Protein AF-A0A183DSU6-F1 (afdb_monomer_lite)

pLDDT: mean 78.62, std 9.33, range [56.94, 91.06]

InterPro domains:
  IPR018108 Mitochondrial carrier protein, transmembrane region [PF00153] (1-29)
  IPR018108 Mitochondrial carrier protein, transmembrane region [PF00153] (38-72)
  IPR018108 Mitochondrial carrier protein, transmembrane region [PS50920] (1-29)
  IPR023395 Mitochondrial carrier protein domain superfamily [G3DSA:1.50.40.10] (1-87)
  IPR023395 Mitochondrial carrier protein domain superfamily [SSF103506] (1-74)
  IPR045315 Mitochondrial carrier protein Mtm1-like [PTHR45760] (1-80)

Foldseek 3Di:
DCPPVVVVCVLVVLLVVQLVVQLVVQLVVVCVVVVHPDDDPVSSVVSNVVSNVRSCVVCVVVVVVVVVVVVVVVVVVVVVVVVVVVVVVVD

Sequence (91 aa):
LWRGWSPSLMRDLPFSAVYWTGYEYLKRKALLTLDRKETNFLISFACGALSGSLAAFLTTPFDVVKTHRQVTLGEVKLTVLSQLQMASLLF

Structure (mmCIF, N/CA/C/O backbone):
data_AF-A0A183DSU6-F1
#
_entry.id   AF-A0A183DSU6-F1
#
loop_
_atom_site.group_PDB
_atom_site.id
_atom_site.type_symbol
_atom_site.label_atom_id
_atom_site.label_alt_id
_atom_site.label_comp_id
_atom_site.label_asym_id
_atom_site.label_entity_id
_atom_site.label_seq_id
_atom_site.pdbx_PDB_ins_code
_atom_site.Cartn_x
_atom_site.Cartn_y
_atom_site.Cartn_z
_atom_site.occupancy
_atom_site.B_iso_or_equiv
_atom_site.auth_seq_id
_atom_site.auth_comp_id
_atom_site.auth_asym_id
_atom_site.auth_atom_id
_atom_site.pdbx_PDB_model_num
ATOM 1 N N . LEU A 1 1 ? 26.044 11.770 3.120 1.00 61.66 1 LEU A N 1
ATOM 2 C CA . LEU A 1 1 ? 25.086 10.784 3.669 1.00 61.66 1 LEU A CA 1
ATOM 3 C C . LEU A 1 1 ? 23.658 10.890 3.104 1.00 61.66 1 LEU A C 1
ATOM 5 O O . LEU A 1 1 ? 23.039 9.855 2.941 1.00 61.66 1 LEU A O 1
ATOM 9 N N . TRP A 1 2 ? 23.143 12.080 2.745 1.00 66.38 2 TRP A N 1
ATOM 10 C CA . TRP A 1 2 ? 21.728 12.267 2.339 1.00 66.38 2 TRP A CA 1
ATOM 11 C C . TRP A 1 2 ? 21.464 12.459 0.827 1.00 66.38 2 TRP A C 1
ATOM 13 O O . TRP A 1 2 ? 20.313 12.547 0.405 1.00 66.38 2 TRP A O 1
ATOM 23 N N . ARG A 1 3 ? 22.505 12.496 -0.021 1.00 58.91 3 ARG A N 1
ATOM 24 C CA . ARG A 1 3 ? 22.421 12.758 -1.482 1.00 58.91 3 ARG A CA 1
ATOM 25 C C . ARG A 1 3 ? 21.903 11.564 -2.313 1.00 58.91 3 ARG A C 1
ATOM 27 O O . ARG A 1 3 ? 22.421 11.277 -3.383 1.00 58.91 3 ARG A O 1
ATOM 34 N N . GLY A 1 4 ? 20.896 10.862 -1.806 1.00 73.06 4 GLY A N 1
ATOM 35 C CA . GLY A 1 4 ? 20.296 9.686 -2.445 1.00 73.06 4 GLY A CA 1
ATOM 36 C C . GLY A 1 4 ? 18.991 9.224 -1.800 1.00 73.06 4 GLY A C 1
ATOM 37 O O . GLY A 1 4 ? 18.516 8.141 -2.111 1.00 73.06 4 GLY A O 1
ATO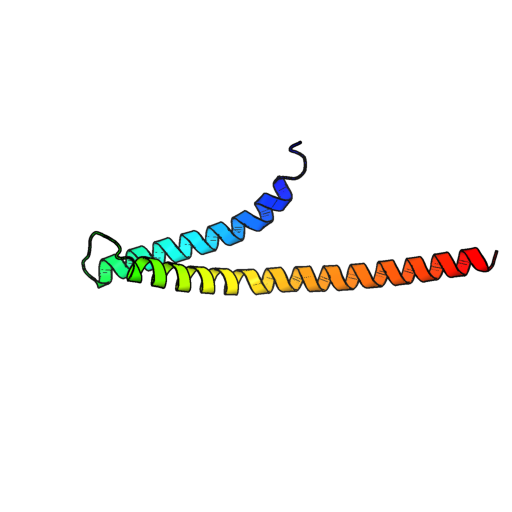M 38 N N . TRP A 1 5 ? 18.413 10.023 -0.897 1.00 79.56 5 TRP A N 1
ATOM 39 C CA . TRP A 1 5 ? 17.130 9.713 -0.258 1.00 79.56 5 TRP A CA 1
ATOM 40 C C . TRP A 1 5 ? 15.927 10.146 -1.095 1.00 79.56 5 TRP A C 1
ATOM 42 O O . TRP A 1 5 ? 14.866 9.538 -0.990 1.00 79.56 5 TRP A O 1
ATOM 52 N N . SER A 1 6 ? 16.083 11.161 -1.954 1.00 79.75 6 SER A N 1
ATOM 53 C CA . SER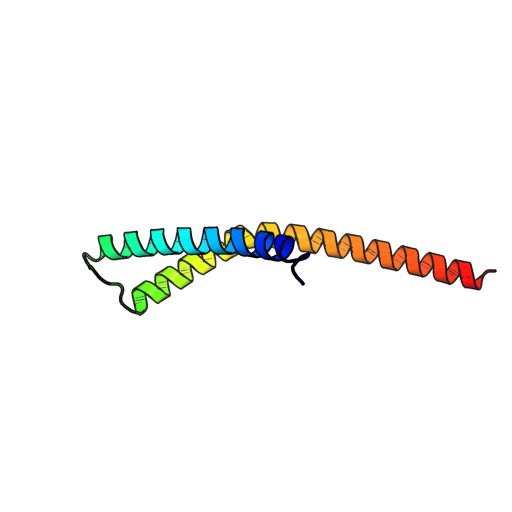 A 1 6 ? 14.996 11.626 -2.819 1.00 79.75 6 SER A CA 1
ATOM 54 C C . SER A 1 6 ? 14.459 10.546 -3.768 1.00 79.75 6 SER A C 1
ATOM 56 O O . SER A 1 6 ? 13.239 10.441 -3.849 1.00 79.75 6 SER A O 1
ATOM 58 N N . PRO A 1 7 ? 15.274 9.687 -4.423 1.00 76.69 7 PRO A N 1
ATOM 59 C CA . PRO A 1 7 ? 14.755 8.635 -5.295 1.00 76.69 7 PRO A CA 1
ATOM 60 C C . PRO A 1 7 ? 14.021 7.543 -4.508 1.00 76.69 7 PRO A C 1
ATOM 62 O O . PRO A 1 7 ? 12.994 7.047 -4.967 1.00 76.69 7 PRO A O 1
ATOM 65 N N . SER A 1 8 ? 14.518 7.199 -3.315 1.00 75.88 8 SER A N 1
ATOM 66 C CA . SER A 1 8 ? 13.882 6.224 -2.421 1.00 75.88 8 SER A CA 1
ATOM 67 C C . SER A 1 8 ? 12.521 6.726 -1.943 1.00 75.88 8 SER A C 1
ATOM 69 O O . SER A 1 8 ? 11.518 6.038 -2.102 1.00 75.88 8 SER A O 1
ATOM 71 N N . LEU A 1 9 ? 12.453 7.978 -1.477 1.00 81.19 9 LEU A N 1
ATOM 72 C CA . LEU A 1 9 ? 11.196 8.614 -1.082 1.00 81.19 9 LEU A CA 1
ATOM 73 C C . LEU A 1 9 ? 10.208 8.701 -2.247 1.00 81.19 9 LEU A C 1
ATOM 75 O O . LEU A 1 9 ? 9.037 8.390 -2.071 1.00 81.19 9 LEU A O 1
ATOM 79 N N . MET A 1 10 ? 10.661 9.062 -3.450 1.00 81.38 10 MET A N 1
ATOM 80 C CA . MET A 1 10 ? 9.788 9.149 -4.628 1.00 81.38 10 MET A CA 1
ATOM 81 C C . MET A 1 10 ? 9.160 7.804 -5.016 1.00 81.38 10 MET A C 1
ATOM 83 O O . MET A 1 10 ? 8.114 7.787 -5.659 1.00 81.38 10 MET A O 1
ATOM 87 N N . ARG A 1 11 ? 9.791 6.684 -4.648 1.00 77.50 11 ARG A N 1
ATOM 88 C CA . ARG A 1 11 ? 9.248 5.334 -4.837 1.00 77.50 11 ARG A CA 1
ATOM 89 C C . ARG A 1 11 ? 8.293 4.944 -3.709 1.00 77.50 11 ARG A C 1
ATOM 91 O O . ARG A 1 11 ? 7.232 4.396 -3.984 1.00 77.50 11 ARG A O 1
ATOM 98 N N . ASP A 1 12 ? 8.647 5.244 -2.465 1.00 81.44 12 ASP A N 1
ATOM 99 C CA . ASP A 1 12 ? 7.913 4.753 -1.294 1.00 81.44 12 ASP A CA 1
ATOM 100 C C . ASP A 1 12 ? 6.679 5.625 -0.959 1.00 81.44 12 ASP A C 1
ATOM 102 O O . ASP A 1 12 ? 5.680 5.129 -0.431 1.00 81.44 12 ASP A O 1
ATOM 106 N N . LEU A 1 13 ? 6.701 6.912 -1.326 1.00 85.94 13 LEU A N 1
ATOM 107 C CA . LEU A 1 13 ? 5.589 7.858 -1.166 1.00 85.94 13 LEU A CA 1
ATOM 108 C C . LEU A 1 13 ? 4.318 7.478 -1.942 1.00 85.94 13 LEU A C 1
ATOM 110 O O . LEU A 1 13 ? 3.261 7.446 -1.315 1.00 85.94 13 LEU A O 1
ATOM 114 N N . PRO A 1 14 ? 4.352 7.192 -3.260 1.00 82.81 14 PRO A N 1
ATOM 115 C CA . PRO A 1 14 ? 3.137 6.853 -4.002 1.00 82.81 14 PRO A CA 1
ATOM 116 C C . PRO A 1 14 ? 2.490 5.567 -3.483 1.00 82.81 14 PRO A C 1
ATOM 118 O O . PRO A 1 14 ? 1.271 5.522 -3.333 1.00 82.81 14 PRO A O 1
ATOM 121 N N . PHE A 1 15 ? 3.292 4.559 -3.125 1.00 82.69 15 PHE A N 1
ATOM 122 C CA . PHE A 1 15 ? 2.781 3.344 -2.492 1.00 82.69 15 PHE A CA 1
ATOM 123 C C . PHE A 1 15 ? 2.096 3.660 -1.156 1.00 82.69 15 PHE A C 1
ATOM 125 O O . PHE A 1 15 ? 0.938 3.296 -0.941 1.00 82.69 15 PHE A O 1
ATOM 132 N N . SER A 1 16 ? 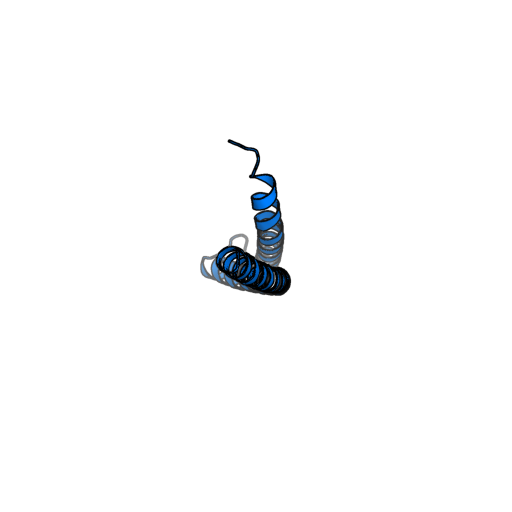2.782 4.403 -0.283 1.00 84.88 16 SER A N 1
ATOM 133 C CA . SER A 1 16 ? 2.261 4.767 1.037 1.00 84.88 16 SER A CA 1
ATOM 134 C C . SER A 1 16 ? 0.989 5.618 0.946 1.00 84.88 16 SER A C 1
ATOM 136 O O . SER A 1 16 ? 0.063 5.413 1.727 1.00 84.88 16 SER A O 1
ATOM 138 N N . ALA A 1 17 ? 0.910 6.536 -0.022 1.00 87.31 17 ALA A N 1
ATOM 139 C CA . ALA A 1 17 ? -0.246 7.404 -0.233 1.00 87.31 17 ALA A CA 1
ATOM 140 C C . ALA A 1 17 ? -1.501 6.609 -0.612 1.00 87.31 17 ALA A C 1
ATOM 142 O O . ALA A 1 17 ? -2.572 6.835 -0.045 1.00 87.31 17 ALA A O 1
ATOM 143 N N . VAL A 1 18 ? -1.374 5.655 -1.539 1.00 86.75 18 VAL A N 1
ATOM 144 C CA . VAL A 1 18 ? -2.493 4.803 -1.963 1.00 86.75 18 VAL A CA 1
ATOM 145 C C . VAL A 1 18 ? -2.904 3.851 -0.840 1.00 86.75 18 VAL A C 1
ATOM 147 O O . VAL A 1 18 ? -4.096 3.732 -0.554 1.00 86.75 18 VAL A O 1
ATOM 150 N N . TYR A 1 19 ? -1.936 3.229 -0.158 1.00 88.69 19 TYR A N 1
ATOM 151 C CA . TYR A 1 19 ? -2.201 2.330 0.967 1.00 88.69 19 TYR A CA 1
ATOM 152 C C . TYR A 1 19 ? -2.989 3.022 2.085 1.00 88.69 19 TYR A C 1
ATOM 154 O O . TYR A 1 19 ? -4.052 2.535 2.473 1.00 88.69 19 TYR A O 1
ATOM 162 N N . TRP A 1 20 ? -2.501 4.168 2.573 1.00 87.88 20 TRP A N 1
ATOM 163 C CA . TRP A 1 20 ? -3.147 4.896 3.667 1.00 87.88 20 TRP A CA 1
ATOM 164 C C . TRP A 1 20 ? -4.512 5.442 3.265 1.00 87.88 20 TRP A C 1
ATOM 166 O O . TRP A 1 20 ? -5.465 5.318 4.026 1.00 87.88 20 TRP A O 1
ATOM 176 N N . THR A 1 21 ? -4.644 5.976 2.049 1.00 88.69 21 THR A N 1
ATOM 177 C CA . THR A 1 21 ? -5.931 6.490 1.557 1.00 88.69 21 THR A CA 1
ATOM 178 C C . THR A 1 21 ? -6.971 5.372 1.450 1.00 88.69 21 THR A C 1
ATOM 180 O O . THR A 1 21 ? -8.112 5.541 1.884 1.00 88.69 21 THR A O 1
ATOM 183 N N . GLY A 1 22 ? -6.580 4.208 0.920 1.00 88.38 22 GLY A N 1
ATOM 184 C CA . GLY A 1 22 ? -7.444 3.030 0.852 1.00 88.38 22 GLY A CA 1
ATOM 185 C C . GLY A 1 22 ? -7.815 2.500 2.236 1.00 88.38 22 GLY A C 1
ATOM 186 O O . GLY A 1 22 ? -8.981 2.189 2.482 1.00 88.38 22 GLY A O 1
ATOM 187 N N . TYR A 1 23 ? -6.845 2.437 3.150 1.00 89.06 23 TYR A N 1
ATOM 188 C CA . TYR A 1 23 ? -7.051 1.951 4.512 1.00 89.06 23 TYR A CA 1
ATOM 189 C C . TYR A 1 23 ? -8.022 2.843 5.290 1.00 89.06 23 TYR A C 1
ATOM 191 O O . TYR A 1 23 ? -9.003 2.336 5.833 1.00 89.06 23 TYR A O 1
ATOM 199 N N . GLU A 1 24 ? -7.826 4.165 5.284 1.00 87.88 24 GLU A N 1
ATOM 200 C CA . GLU A 1 24 ? -8.700 5.105 5.994 1.00 87.88 24 GLU A CA 1
ATOM 201 C C . GLU A 1 24 ? -10.118 5.119 5.410 1.00 87.88 24 GLU A C 1
ATOM 203 O O . GLU A 1 24 ? -11.096 5.166 6.162 1.00 87.88 24 GLU A O 1
ATOM 208 N N . TYR A 1 25 ? -10.249 5.016 4.081 1.00 88.69 25 TYR A N 1
ATOM 209 C CA . TYR A 1 25 ? -11.548 4.908 3.417 1.00 88.69 25 TYR A CA 1
ATOM 210 C C . TYR A 1 25 ? -12.300 3.643 3.849 1.00 88.69 25 TYR A C 1
ATOM 212 O O . TYR A 1 25 ? -13.454 3.721 4.281 1.00 88.69 25 TYR A O 1
ATOM 220 N N . LEU A 1 26 ? -11.643 2.480 3.780 1.00 86.81 26 LEU A N 1
ATOM 221 C CA . LEU A 1 26 ? -12.229 1.192 4.161 1.00 86.81 26 LEU A CA 1
ATOM 222 C C . LEU A 1 26 ? -12.563 1.141 5.650 1.00 86.81 26 LEU A C 1
ATOM 224 O O . LEU A 1 26 ? -13.672 0.753 6.012 1.00 86.81 26 LEU A O 1
ATOM 228 N N . LYS A 1 27 ? -11.650 1.605 6.505 1.00 85.94 27 LYS A N 1
ATOM 229 C CA . LYS A 1 27 ? -11.837 1.678 7.955 1.00 85.94 27 LYS A CA 1
ATOM 230 C C . LYS A 1 27 ? -13.037 2.547 8.319 1.00 85.94 27 LYS A C 1
ATOM 232 O O . LYS A 1 27 ? -13.895 2.114 9.086 1.00 85.94 27 LYS A O 1
ATOM 237 N N . ARG A 1 28 ? -13.137 3.754 7.749 1.00 86.81 28 ARG A N 1
ATOM 238 C CA . ARG A 1 28 ? -14.257 4.670 8.011 1.00 86.81 28 ARG A CA 1
ATOM 239 C C . ARG A 1 28 ? -15.580 4.072 7.543 1.00 86.81 28 ARG A C 1
ATOM 241 O O . ARG A 1 28 ? -16.568 4.152 8.266 1.00 86.81 28 ARG A O 1
ATOM 248 N N . LYS A 1 29 ? -15.596 3.439 6.367 1.00 87.44 29 LYS A N 1
ATOM 249 C CA . LYS A 1 29 ? -16.792 2.781 5.831 1.00 87.44 29 LYS A CA 1
ATOM 250 C C . LYS A 1 29 ? -17.218 1.595 6.701 1.00 87.44 29 LYS A C 1
ATOM 252 O O . LYS A 1 29 ? -18.390 1.492 7.041 1.00 87.44 29 LYS A O 1
ATOM 257 N N . ALA A 1 30 ? -16.273 0.759 7.129 1.00 84.69 30 ALA A N 1
ATOM 258 C CA . ALA A 1 30 ? -16.535 -0.390 7.992 1.00 84.69 30 ALA A CA 1
ATOM 259 C C . ALA A 1 30 ? -17.080 0.017 9.372 1.00 84.69 30 ALA A C 1
ATOM 261 O O . ALA A 1 30 ? -18.035 -0.592 9.848 1.00 84.69 30 ALA A O 1
ATOM 262 N N . LEU A 1 31 ? -16.520 1.064 9.992 1.00 85.75 31 LEU A N 1
ATOM 263 C CA . LEU A 1 31 ? -16.998 1.591 11.278 1.00 85.75 31 LEU A CA 1
ATOM 264 C C . LEU A 1 31 ? -18.431 2.133 11.183 1.00 85.75 31 LEU A C 1
ATOM 266 O O . LEU A 1 31 ? -19.242 1.857 12.064 1.00 85.75 31 LEU A O 1
ATOM 270 N N . LEU A 1 32 ? -18.754 2.844 10.096 1.00 86.38 32 LEU A N 1
ATOM 271 C CA . LEU A 1 32 ? -20.103 3.361 9.842 1.00 86.38 32 LEU A CA 1
ATOM 272 C C . LEU A 1 32 ? -21.120 2.239 9.594 1.00 86.38 32 LEU A C 1
ATOM 274 O O . LEU A 1 32 ? -22.230 2.304 10.106 1.00 86.38 32 LEU A O 1
ATOM 278 N N . THR A 1 33 ? -20.762 1.208 8.823 1.00 84.62 33 THR A N 1
ATOM 279 C CA . THR A 1 33 ? -21.677 0.095 8.515 1.00 84.62 33 THR A CA 1
ATOM 280 C C . THR A 1 33 ? -21.972 -0.783 9.730 1.00 84.62 33 THR A C 1
ATOM 282 O O . THR A 1 33 ? -23.069 -1.322 9.834 1.00 84.62 33 THR A O 1
ATOM 285 N N . LEU A 1 34 ? -21.012 -0.938 10.646 1.00 83.50 34 LEU A N 1
ATOM 286 C CA . LEU A 1 34 ? -21.182 -1.752 11.852 1.00 83.50 34 LEU A CA 1
ATOM 287 C C . LEU A 1 34 ? -21.691 -0.961 13.070 1.00 83.50 34 LEU A C 1
ATOM 289 O O . LEU A 1 34 ? -21.836 -1.563 14.132 1.00 83.50 34 LEU A O 1
ATOM 293 N N . ASP A 1 35 ? -21.921 0.351 12.934 1.00 83.44 35 ASP A N 1
ATOM 294 C CA . ASP A 1 35 ? -22.252 1.275 14.033 1.00 83.44 35 ASP A CA 1
ATOM 295 C C . ASP A 1 35 ? -21.309 1.120 15.244 1.00 83.44 35 ASP A C 1
ATOM 297 O O . ASP A 1 35 ? -21.711 1.032 16.405 1.00 83.44 35 ASP A O 1
ATOM 301 N N . ARG A 1 36 ? -20.002 1.013 14.969 1.00 75.75 36 ARG A N 1
ATOM 302 C CA . ARG A 1 36 ? -18.972 0.853 16.005 1.00 75.75 36 ARG A CA 1
ATOM 303 C C . ARG A 1 36 ? -18.031 2.043 16.037 1.00 75.75 36 ARG A C 1
ATOM 305 O O . ARG A 1 36 ? -17.613 2.556 15.004 1.00 75.75 36 ARG A O 1
ATOM 312 N N . LYS A 1 37 ? -17.636 2.434 17.252 1.00 73.94 37 LYS A N 1
ATOM 313 C CA . LYS A 1 37 ? -16.611 3.465 17.484 1.00 73.94 37 LYS A CA 1
ATOM 314 C C . LYS A 1 37 ? -15.180 2.955 17.306 1.00 73.94 37 LYS A C 1
ATOM 316 O O . LYS A 1 37 ? -14.308 3.756 16.989 1.00 73.94 37 LYS A O 1
ATOM 321 N N . GLU A 1 38 ? -14.939 1.652 17.470 1.00 78.25 38 GLU A N 1
ATOM 322 C CA . GLU A 1 38 ? -13.591 1.074 17.416 1.00 78.25 38 GLU A CA 1
ATOM 323 C C . GLU A 1 38 ? -13.468 -0.112 16.455 1.00 78.25 38 GLU A C 1
ATOM 325 O O . GLU A 1 38 ? -14.405 -0.886 16.238 1.00 78.25 38 GLU A O 1
ATOM 330 N N . THR A 1 39 ? -12.276 -0.249 15.873 1.00 76.69 39 THR A N 1
ATOM 331 C CA . THR A 1 39 ? -11.924 -1.338 14.961 1.00 76.69 39 THR A CA 1
ATOM 332 C C . THR A 1 39 ? -11.526 -2.582 15.745 1.00 76.69 39 THR A C 1
ATOM 334 O O . THR A 1 39 ? -10.590 -2.537 16.538 1.00 76.69 39 THR A O 1
ATOM 337 N N . ASN A 1 40 ? -12.177 -3.713 15.475 1.00 83.50 40 ASN A N 1
ATOM 338 C CA . ASN A 1 40 ? -11.721 -5.019 15.954 1.00 83.50 40 ASN A CA 1
ATOM 339 C C . ASN A 1 40 ? -10.576 -5.552 15.067 1.00 83.50 40 ASN A C 1
ATOM 341 O O . ASN A 1 40 ? -10.460 -5.145 13.909 1.00 83.50 40 ASN A O 1
ATOM 345 N N . PHE A 1 41 ? -9.785 -6.508 15.563 1.00 87.06 41 PHE A N 1
ATOM 346 C CA . PHE A 1 41 ? -8.673 -7.132 14.831 1.00 87.06 41 PHE A CA 1
ATOM 347 C C . PHE A 1 41 ? -9.073 -7.580 13.418 1.00 87.06 41 PHE A C 1
ATOM 349 O O . PHE A 1 41 ? -8.394 -7.245 12.453 1.00 87.06 41 PHE A O 1
ATOM 356 N N . LEU A 1 42 ? -10.220 -8.254 13.276 1.00 87.56 42 LEU A N 1
ATOM 357 C CA . LEU A 1 42 ? -10.734 -8.713 11.978 1.00 87.56 42 LEU A CA 1
ATOM 358 C C . LEU A 1 42 ? -11.036 -7.565 11.006 1.00 87.56 42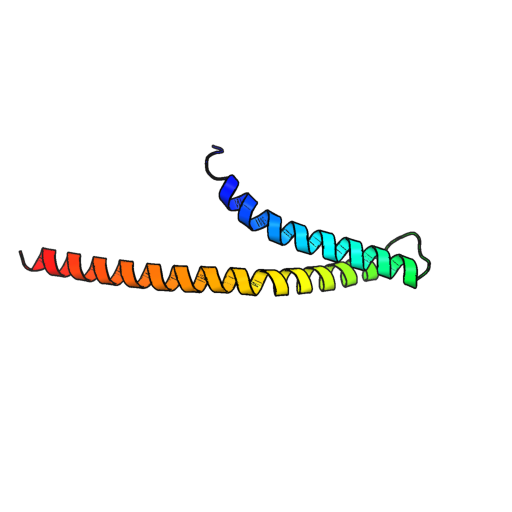 LEU A C 1
ATOM 360 O O . LEU A 1 42 ? -10.796 -7.699 9.811 1.00 87.56 42 LEU A O 1
ATOM 364 N N . ILE A 1 43 ? -11.543 -6.436 11.509 1.00 84.94 43 ILE A N 1
ATOM 365 C CA . ILE A 1 43 ? -11.871 -5.266 10.683 1.00 84.94 43 ILE A CA 1
ATOM 366 C C . ILE A 1 43 ? -10.579 -4.619 10.194 1.00 84.94 43 ILE A C 1
ATOM 368 O O . ILE A 1 43 ? -10.449 -4.356 9.002 1.00 84.94 43 ILE A O 1
ATOM 372 N N . SER A 1 44 ? -9.612 -4.410 11.088 1.00 86.50 44 SER A N 1
ATOM 373 C CA . SER A 1 44 ? -8.300 -3.864 10.729 1.00 86.50 44 SER A CA 1
ATOM 374 C C . SER A 1 44 ? -7.553 -4.785 9.764 1.00 86.50 44 SER A C 1
ATOM 376 O O . SER A 1 44 ? -6.968 -4.305 8.797 1.00 86.50 44 SER A O 1
ATOM 378 N N . PHE A 1 45 ? -7.631 -6.103 9.973 1.00 90.50 45 PHE A N 1
ATOM 379 C CA . PHE A 1 45 ? -7.043 -7.101 9.085 1.00 90.50 45 PHE A CA 1
ATOM 380 C C . PHE A 1 45 ? -7.690 -7.078 7.695 1.00 90.50 45 PHE A C 1
ATOM 382 O O . PHE A 1 45 ? -6.984 -6.968 6.698 1.00 90.50 45 PHE A O 1
ATOM 389 N N . ALA A 1 46 ? -9.024 -7.109 7.612 1.00 89.62 46 ALA A N 1
ATOM 390 C CA . ALA A 1 46 ? -9.740 -7.071 6.338 1.00 89.62 46 ALA A CA 1
ATOM 391 C C . ALA A 1 46 ? -9.524 -5.745 5.591 1.00 89.62 46 ALA A C 1
ATOM 393 O O . ALA A 1 46 ? -9.259 -5.751 4.390 1.00 89.62 46 ALA A O 1
ATOM 394 N N . CYS A 1 47 ? -9.582 -4.610 6.296 1.00 88.00 47 CYS A N 1
ATOM 395 C CA . CYS A 1 47 ? -9.320 -3.297 5.707 1.00 88.00 47 CYS A CA 1
ATOM 396 C C . CYS A 1 47 ? -7.875 -3.187 5.212 1.00 88.00 47 CYS A C 1
ATOM 398 O O . CYS A 1 47 ? -7.668 -2.697 4.109 1.00 88.00 47 CYS A O 1
ATOM 400 N N . GLY A 1 48 ? -6.900 -3.678 5.985 1.00 87.69 48 GLY A N 1
ATOM 401 C CA . GLY A 1 48 ? -5.488 -3.702 5.597 1.00 87.69 48 GLY A CA 1
ATOM 402 C C . GLY A 1 48 ? -5.205 -4.628 4.413 1.00 87.69 48 GLY A C 1
ATOM 403 O O . GLY A 1 48 ? -4.465 -4.260 3.505 1.00 87.69 48 GLY A O 1
ATOM 404 N N . ALA A 1 49 ? -5.832 -5.806 4.369 1.00 91.06 49 ALA A N 1
ATOM 405 C CA . ALA A 1 49 ? -5.696 -6.740 3.254 1.00 91.06 49 ALA A CA 1
ATOM 406 C C . ALA A 1 49 ? -6.292 -6.169 1.956 1.00 91.06 49 ALA A C 1
ATOM 408 O O . ALA A 1 49 ? -5.665 -6.244 0.897 1.00 91.06 49 ALA A O 1
ATOM 409 N N . LEU A 1 50 ? -7.479 -5.556 2.033 1.00 90.19 50 LEU A N 1
ATOM 410 C CA . LEU A 1 50 ? -8.136 -4.922 0.889 1.00 90.19 50 LEU A CA 1
ATOM 411 C C . LEU A 1 50 ? -7.388 -3.669 0.419 1.00 90.19 50 LEU A C 1
ATOM 413 O O . LEU A 1 50 ? -7.158 -3.518 -0.781 1.00 90.19 50 LEU A O 1
ATOM 417 N N . SER A 1 51 ? -6.971 -2.790 1.337 1.00 89.69 51 SER A N 1
ATOM 418 C CA . SER A 1 51 ? -6.203 -1.592 0.983 1.00 89.69 51 SER A CA 1
ATOM 419 C C . SER A 1 51 ? -4.834 -1.951 0.412 1.00 89.69 51 SER A C 1
ATOM 421 O O . SER A 1 51 ? -4.428 -1.365 -0.587 1.00 89.69 51 SER A O 1
ATOM 423 N N . GLY A 1 52 ? -4.151 -2.943 0.990 1.00 86.25 52 GLY A N 1
ATOM 424 C CA . GLY A 1 52 ? -2.875 -3.459 0.501 1.00 86.25 52 GLY A CA 1
ATOM 425 C C . GLY A 1 52 ? -2.988 -4.072 -0.892 1.00 86.25 52 GLY A C 1
ATOM 426 O O . GLY A 1 52 ? -2.171 -3.768 -1.756 1.00 86.25 52 GLY A O 1
ATOM 427 N N . SER A 1 53 ? -4.037 -4.861 -1.144 1.00 88.06 53 SER A N 1
ATOM 428 C CA . SER A 1 53 ? -4.293 -5.451 -2.466 1.00 88.06 53 SER A CA 1
ATOM 429 C C . SER A 1 53 ? -4.594 -4.383 -3.519 1.00 88.06 53 SER A C 1
ATOM 431 O O . SER A 1 53 ? -4.059 -4.441 -4.623 1.00 88.06 53 SER A O 1
ATOM 433 N N . LEU A 1 54 ? -5.406 -3.375 -3.177 1.00 86.19 54 LEU A N 1
ATOM 434 C CA . LEU A 1 54 ? -5.709 -2.256 -4.071 1.00 86.19 54 LEU A CA 1
ATOM 435 C C . LEU A 1 54 ? -4.469 -1.395 -4.347 1.00 86.19 54 LEU A C 1
ATOM 437 O O . LEU A 1 54 ? -4.228 -1.016 -5.492 1.00 86.19 54 LEU A O 1
ATOM 441 N N . ALA A 1 55 ? -3.670 -1.112 -3.316 1.00 85.75 55 ALA A N 1
ATOM 442 C CA . ALA A 1 55 ? -2.416 -0.385 -3.461 1.00 85.75 55 ALA A CA 1
ATOM 443 C C . ALA A 1 55 ? -1.455 -1.137 -4.382 1.00 85.75 55 ALA A C 1
ATOM 445 O O . ALA A 1 55 ? -0.970 -0.552 -5.346 1.00 85.75 55 ALA A O 1
ATOM 446 N N . ALA A 1 56 ? -1.270 -2.441 -4.157 1.00 82.12 56 ALA A N 1
ATOM 447 C CA . ALA A 1 56 ? -0.450 -3.291 -5.010 1.00 82.12 56 ALA A CA 1
ATOM 448 C C . ALA A 1 56 ? -0.970 -3.323 -6.454 1.00 82.12 56 ALA A C 1
ATOM 450 O O . ALA A 1 56 ? -0.182 -3.190 -7.385 1.00 82.12 56 ALA A O 1
ATOM 451 N N . PHE A 1 57 ? -2.281 -3.438 -6.670 1.00 82.81 57 PHE A N 1
ATOM 452 C CA . PHE A 1 57 ? -2.867 -3.435 -8.013 1.00 82.81 57 PHE A CA 1
ATOM 453 C C . PHE A 1 57 ? -2.639 -2.111 -8.760 1.00 82.81 57 PHE A C 1
ATOM 455 O O . PHE A 1 57 ? -2.391 -2.113 -9.961 1.00 82.81 57 PHE A O 1
ATOM 462 N N . LEU A 1 58 ? -2.683 -0.975 -8.061 1.00 79.94 58 LEU A N 1
ATOM 463 C CA . LEU A 1 58 ? -2.442 0.334 -8.670 1.00 79.94 58 LEU A CA 1
ATOM 464 C C . LEU A 1 58 ? -0.953 0.624 -8.905 1.00 79.94 58 LEU A C 1
ATOM 466 O O . LEU A 1 58 ? -0.615 1.306 -9.874 1.00 79.94 58 LEU A O 1
ATOM 470 N N . THR A 1 59 ? -0.051 0.110 -8.063 1.00 77.12 59 THR A N 1
ATOM 471 C CA . THR A 1 59 ? 1.398 0.331 -8.219 1.00 77.12 59 THR A CA 1
ATOM 472 C C . THR A 1 59 ? 2.069 -0.676 -9.152 1.00 77.12 59 THR A C 1
ATOM 474 O O . THR A 1 59 ? 3.000 -0.310 -9.868 1.00 77.12 59 THR A O 1
ATOM 477 N N . THR A 1 60 ? 1.564 -1.909 -9.237 1.00 76.12 60 THR A N 1
ATOM 478 C CA . THR A 1 60 ? 2.109 -2.966 -10.109 1.00 76.12 60 THR A CA 1
ATOM 479 C C . THR A 1 60 ? 2.242 -2.591 -11.589 1.00 76.12 60 THR A C 1
ATOM 481 O O . THR A 1 60 ? 3.302 -2.885 -12.142 1.00 76.12 60 THR A O 1
ATOM 484 N N . PRO A 1 61 ? 1.297 -1.907 -12.272 1.00 72.19 61 PRO A N 1
ATOM 485 C CA . PRO A 1 61 ? 1.524 -1.498 -13.660 1.00 72.19 61 PRO A CA 1
ATOM 486 C C . PRO A 1 61 ? 2.694 -0.509 -13.791 1.00 72.19 61 PRO A C 1
ATOM 488 O O . PRO A 1 61 ? 3.470 -0.594 -14.741 1.00 72.19 61 PRO A O 1
ATOM 491 N N . PHE A 1 62 ? 2.886 0.385 -12.816 1.00 66.50 62 PHE A N 1
ATOM 492 C CA . PHE A 1 62 ? 4.031 1.301 -12.789 1.00 66.50 62 PHE A CA 1
ATOM 493 C C . PHE A 1 62 ? 5.361 0.583 -12.521 1.00 66.50 62 PHE A C 1
ATOM 495 O O . PHE A 1 62 ? 6.398 0.984 -13.061 1.00 66.50 62 PHE A O 1
ATOM 502 N N . ASP A 1 63 ? 5.339 -0.486 -11.729 1.00 65.00 63 ASP A N 1
ATOM 503 C CA . ASP A 1 63 ? 6.522 -1.292 -11.425 1.00 65.00 63 ASP A CA 1
ATOM 504 C C . ASP A 1 63 ? 6.922 -2.204 -12.605 1.00 65.00 63 ASP A C 1
ATOM 506 O O . ASP A 1 63 ? 8.112 -2.366 -12.897 1.00 65.00 63 ASP A O 1
ATOM 510 N N . VAL A 1 64 ? 5.953 -2.708 -13.379 1.00 61.28 64 VAL A N 1
ATOM 511 C CA . VAL A 1 64 ? 6.196 -3.490 -14.609 1.00 61.28 64 VAL A CA 1
ATOM 512 C C . VAL A 1 64 ? 6.822 -2.630 -15.715 1.00 61.28 64 VAL A C 1
ATOM 514 O O . VAL A 1 64 ? 7.768 -3.053 -16.378 1.00 61.28 64 VAL A O 1
ATOM 517 N N . VAL A 1 65 ? 6.380 -1.380 -15.882 1.00 62.06 65 VAL A N 1
ATOM 518 C CA . VAL A 1 65 ? 6.963 -0.467 -16.886 1.00 62.06 65 VAL A CA 1
ATOM 519 C C . VAL A 1 65 ? 8.445 -0.179 -16.603 1.00 62.06 65 VAL A C 1
ATOM 521 O O . VAL A 1 65 ? 9.252 -0.058 -17.530 1.00 62.06 65 VAL A O 1
ATOM 524 N N . LYS A 1 66 ? 8.837 -0.094 -15.326 1.00 56.94 66 LYS A N 1
ATOM 525 C CA . LYS A 1 66 ? 10.236 0.137 -14.934 1.00 56.94 66 LYS A CA 1
ATOM 526 C C . LYS A 1 66 ? 11.116 -1.089 -15.165 1.00 56.94 66 LYS A C 1
ATOM 528 O O . LYS A 1 66 ? 12.218 -0.930 -15.690 1.00 56.94 66 LYS A O 1
ATOM 533 N N . THR A 1 67 ? 10.635 -2.286 -14.822 1.00 62.47 67 THR A N 1
ATOM 534 C CA . THR A 1 67 ? 11.390 -3.535 -15.036 1.00 62.47 67 THR A CA 1
ATOM 535 C C . THR A 1 67 ? 11.611 -3.806 -16.522 1.00 62.47 67 THR A C 1
ATOM 537 O O . THR A 1 67 ? 12.737 -4.102 -16.914 1.00 62.47 67 THR A O 1
ATOM 540 N N . HIS A 1 68 ? 10.610 -3.564 -17.374 1.00 60.34 68 HIS A N 1
ATOM 541 C CA . HIS A 1 68 ? 10.759 -3.726 -18.823 1.00 60.34 68 HIS A CA 1
ATOM 542 C C . HIS A 1 68 ? 11.848 -2.807 -19.403 1.00 60.34 68 HIS A C 1
ATOM 544 O O . HIS A 1 68 ? 12.674 -3.236 -20.204 1.00 60.34 68 HIS A O 1
ATOM 550 N N . ARG A 1 69 ? 11.915 -1.549 -18.944 1.00 58.38 69 ARG A N 1
ATOM 551 C CA . ARG A 1 69 ? 12.951 -0.596 -19.377 1.00 58.38 69 ARG A CA 1
ATOM 552 C C . ARG A 1 69 ? 14.347 -0.962 -18.851 1.00 58.38 69 ARG A C 1
ATOM 554 O O . ARG A 1 69 ? 15.330 -0.747 -19.557 1.00 58.38 69 ARG A O 1
ATOM 561 N N . GLN A 1 70 ? 14.452 -1.508 -17.637 1.00 59.34 70 GLN A N 1
ATOM 562 C CA . GLN A 1 70 ? 15.727 -1.954 -17.061 1.00 59.34 70 GLN A CA 1
ATOM 563 C C . GLN A 1 70 ? 16.293 -3.193 -17.760 1.00 59.34 70 GLN A C 1
ATOM 565 O O . GLN A 1 70 ? 17.501 -3.242 -17.985 1.00 59.34 70 GLN A O 1
ATOM 570 N N . VAL A 1 71 ? 15.440 -4.144 -18.153 1.00 67.31 71 VAL A N 1
ATOM 571 C CA . VAL A 1 71 ? 15.857 -5.320 -18.934 1.00 67.31 71 VAL A CA 1
ATOM 572 C C . VAL A 1 71 ? 16.406 -4.887 -20.295 1.00 67.31 71 VAL A C 1
ATOM 574 O O . VAL A 1 71 ? 17.540 -5.228 -20.623 1.00 67.31 71 VAL A O 1
ATOM 577 N N . THR A 1 72 ? 15.687 -4.030 -21.030 1.00 63.16 72 THR A N 1
ATOM 578 C CA . THR A 1 72 ? 16.148 -3.532 -22.339 1.00 63.16 72 THR A CA 1
ATOM 579 C C . THR A 1 72 ? 17.476 -2.766 -22.249 1.00 63.16 72 THR A C 1
ATOM 581 O O . THR A 1 72 ? 18.352 -2.932 -23.093 1.00 63.16 72 THR A O 1
ATOM 584 N N . LEU A 1 73 ? 17.675 -1.942 -21.212 1.00 62.12 73 LEU A N 1
ATOM 585 C CA . LEU A 1 73 ? 18.945 -1.228 -21.004 1.00 62.12 73 LEU A CA 1
ATOM 586 C C . LEU A 1 73 ? 20.100 -2.171 -20.622 1.00 62.12 73 LEU A C 1
ATOM 588 O O . LEU A 1 73 ? 21.248 -1.916 -20.993 1.00 62.12 73 LEU A O 1
ATOM 592 N N . GLY A 1 74 ? 19.809 -3.251 -19.892 1.00 66.75 74 GLY A N 1
ATOM 593 C CA . GLY A 1 74 ? 20.783 -4.285 -19.544 1.00 66.75 74 GLY A CA 1
ATOM 594 C C . GLY A 1 74 ? 21.296 -5.047 -20.768 1.00 66.75 74 GLY A C 1
ATOM 595 O O . GLY A 1 74 ? 22.507 -5.202 -20.924 1.00 66.75 74 GLY A O 1
ATOM 596 N N . GLU A 1 75 ? 20.401 -5.447 -21.673 1.00 65.31 75 GLU A N 1
ATOM 597 C CA . GLU A 1 75 ? 20.752 -6.178 -22.901 1.00 65.31 75 GLU A CA 1
ATOM 598 C C . GLU A 1 75 ? 21.621 -5.350 -23.860 1.00 65.31 75 GLU A C 1
ATOM 600 O O . GLU A 1 75 ? 22.618 -5.846 -24.398 1.00 65.31 75 GLU A O 1
ATOM 605 N N . VAL A 1 76 ? 21.313 -4.058 -24.017 1.00 71.19 76 VAL A N 1
ATOM 606 C CA . VAL A 1 76 ? 22.119 -3.142 -24.842 1.00 71.19 76 VAL A CA 1
ATOM 607 C C . VAL A 1 76 ? 23.531 -2.995 -24.272 1.00 71.19 76 VAL A C 1
ATOM 609 O O . VAL A 1 76 ? 24.510 -3.029 -25.020 1.00 71.19 76 VAL A O 1
ATOM 612 N N . LYS A 1 77 ? 23.668 -2.892 -22.944 1.00 73.00 77 LYS A N 1
ATOM 613 C CA . LYS A 1 77 ? 24.978 -2.756 -22.293 1.00 73.00 77 LYS A CA 1
ATOM 614 C C . LYS A 1 77 ? 25.848 -4.002 -22.478 1.00 73.00 77 LYS A C 1
ATOM 616 O O . LYS A 1 77 ? 27.036 -3.865 -22.757 1.00 73.00 77 LYS A O 1
ATOM 621 N N . LEU A 1 78 ? 25.275 -5.200 -22.359 1.00 73.31 78 LEU A N 1
ATOM 622 C CA . LEU A 1 78 ? 26.006 -6.460 -22.552 1.00 73.31 78 LEU A CA 1
ATOM 623 C C . LEU A 1 78 ? 26.446 -6.653 -24.008 1.00 73.31 78 LEU A C 1
ATOM 625 O O . LEU A 1 78 ? 27.581 -7.057 -24.259 1.00 73.31 78 LEU A O 1
ATOM 629 N N . THR A 1 79 ? 25.589 -6.283 -24.960 1.00 76.12 79 THR A N 1
ATOM 630 C CA . THR A 1 79 ? 25.913 -6.345 -26.391 1.00 76.12 79 THR A CA 1
ATOM 631 C C . THR A 1 79 ? 27.094 -5.432 -26.721 1.00 76.12 79 THR A C 1
ATOM 633 O O . THR A 1 79 ? 28.068 -5.881 -27.320 1.00 76.12 79 THR A O 1
ATOM 636 N N . VAL A 1 80 ? 27.078 -4.178 -26.258 1.00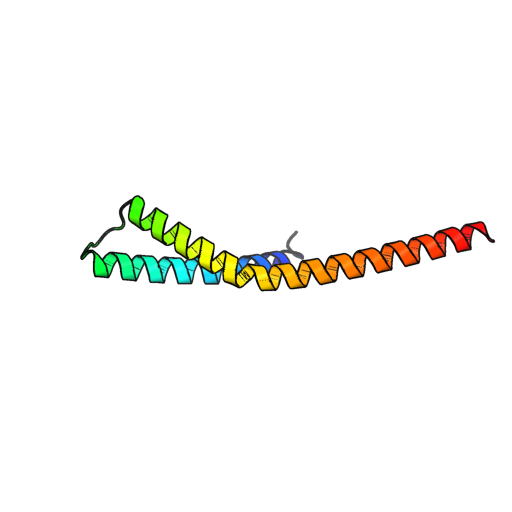 78.56 80 VAL A N 1
ATOM 637 C CA . VAL A 1 80 ? 28.177 -3.224 -26.493 1.00 78.56 80 VAL A CA 1
ATOM 638 C C . VAL A 1 80 ? 29.485 -3.682 -25.838 1.00 78.56 80 VAL A C 1
ATOM 640 O O . VAL A 1 80 ? 30.541 -3.580 -26.457 1.00 78.56 80 VAL A O 1
ATOM 643 N N . LEU A 1 81 ? 29.436 -4.237 -24.623 1.00 80.19 81 LEU A N 1
ATOM 644 C CA . LEU A 1 81 ? 30.631 -4.769 -23.958 1.00 80.19 81 LEU A CA 1
ATOM 645 C C . LEU A 1 81 ? 31.223 -5.971 -24.705 1.00 80.19 81 LEU A C 1
ATOM 647 O O . LEU A 1 81 ? 32.439 -6.047 -24.857 1.00 80.19 81 LEU A O 1
ATOM 651 N N . SER A 1 82 ? 30.379 -6.866 -25.228 1.00 79.25 82 SER A N 1
ATOM 652 C CA . SER A 1 82 ? 30.849 -7.991 -26.044 1.00 79.25 82 SER A CA 1
ATOM 653 C C . SER A 1 82 ? 31.531 -7.525 -27.338 1.00 79.25 82 SER A C 1
ATOM 655 O O . SER A 1 82 ? 32.585 -8.045 -27.695 1.00 79.25 82 SER A O 1
ATOM 657 N N . GLN A 1 83 ? 30.992 -6.488 -27.991 1.00 78.44 83 GLN A N 1
ATOM 658 C CA . GLN A 1 83 ? 31.563 -5.899 -29.207 1.00 78.44 83 GLN A CA 1
ATOM 659 C C . GLN A 1 83 ? 32.917 -5.230 -28.936 1.00 78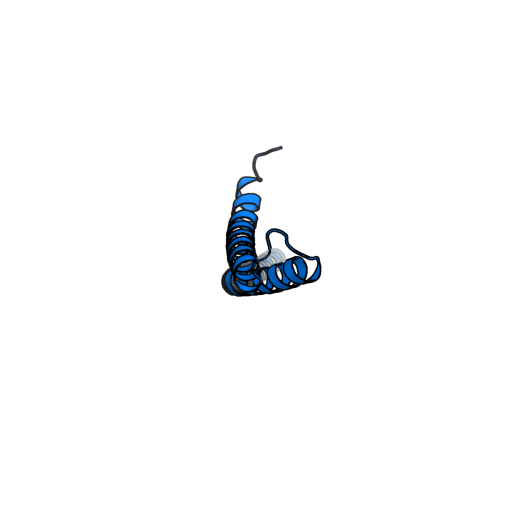.44 83 GLN A C 1
ATOM 661 O O . GLN A 1 83 ? 33.866 -5.432 -29.688 1.00 78.44 83 GLN A O 1
ATOM 666 N N . LEU A 1 84 ? 33.036 -4.483 -27.835 1.00 80.19 84 LEU A N 1
ATOM 667 C CA . LEU A 1 84 ? 34.294 -3.843 -27.441 1.00 80.19 84 LEU A CA 1
ATOM 668 C C . LEU A 1 84 ? 35.375 -4.865 -27.075 1.00 80.19 84 LEU A C 1
ATOM 670 O O . LEU A 1 84 ? 36.531 -4.689 -27.454 1.00 80.19 84 LEU A O 1
ATOM 674 N N . GLN A 1 85 ? 35.007 -5.946 -26.385 1.00 81.12 85 GLN A N 1
ATOM 675 C CA . GLN A 1 85 ? 35.961 -6.982 -25.996 1.00 81.12 85 GLN A CA 1
ATOM 676 C C . GLN A 1 85 ? 36.469 -7.776 -27.207 1.00 81.12 85 GLN A C 1
ATOM 678 O O . GLN A 1 85 ? 37.664 -8.047 -27.309 1.00 81.12 85 GLN A O 1
ATOM 683 N N . MET A 1 86 ? 35.594 -8.072 -28.173 1.00 80.06 86 MET A N 1
ATOM 684 C CA . MET A 1 86 ? 35.994 -8.663 -29.454 1.00 80.06 86 MET A CA 1
ATOM 685 C C . MET A 1 86 ? 36.886 -7.717 -30.267 1.00 80.06 86 MET A C 1
ATOM 687 O O . MET A 1 86 ? 37.886 -8.160 -30.823 1.00 80.06 86 MET A O 1
ATOM 691 N N . ALA A 1 87 ? 36.577 -6.416 -30.292 1.00 77.75 87 ALA A N 1
ATOM 692 C CA . ALA A 1 87 ? 37.409 -5.422 -30.966 1.00 77.75 87 ALA A CA 1
ATOM 693 C C . ALA A 1 87 ? 38.813 -5.322 -30.344 1.00 77.75 87 ALA A C 1
ATOM 695 O O . ALA A 1 87 ? 39.788 -5.251 -31.079 1.00 77.75 87 ALA A O 1
ATOM 696 N N . SER A 1 88 ? 38.943 -5.393 -29.014 1.00 77.12 88 SER A N 1
ATOM 697 C CA . SER A 1 88 ? 40.251 -5.369 -28.335 1.00 77.12 88 SER A CA 1
ATOM 698 C C . SER A 1 88 ? 41.104 -6.628 -28.516 1.00 77.12 88 SER A C 1
ATOM 700 O O . SER A 1 88 ? 42.287 -6.591 -28.217 1.00 77.12 88 SER A O 1
ATOM 702 N N . LEU A 1 89 ? 40.516 -7.744 -28.960 1.00 77.94 89 LEU A N 1
ATOM 703 C CA . LEU A 1 89 ? 41.247 -8.982 -29.260 1.00 77.94 89 LEU A CA 1
ATOM 704 C C . LEU A 1 89 ? 41.721 -9.047 -30.720 1.00 77.94 89 LEU A C 1
ATOM 706 O O . LEU A 1 89 ? 42.506 -9.925 -31.069 1.00 77.94 89 LEU A O 1
ATOM 710 N N . LEU A 1 90 ? 41.209 -8.156 -31.574 1.00 73.88 90 LEU A N 1
ATOM 711 C CA . LEU A 1 90 ? 41.524 -8.082 -33.003 1.00 73.88 90 LEU A CA 1
ATOM 712 C C . LEU A 1 90 ? 42.607 -7.038 -33.337 1.00 73.88 90 LEU A C 1
ATOM 714 O O . LEU A 1 90 ? 43.013 -6.959 -34.496 1.00 73.88 90 LEU A O 1
ATOM 718 N N . PHE A 1 91 ? 43.074 -6.270 -32.349 1.00 63.72 91 PHE A N 1
ATOM 719 C CA . PHE A 1 91 ? 44.190 -5.319 -32.434 1.00 63.72 91 PHE A CA 1
ATOM 720 C C . PHE A 1 91 ? 45.239 -5.652 -31.374 1.00 63.72 91 PHE A C 1
ATOM 722 O O . PHE A 1 91 ? 46.434 -5.414 -31.652 1.00 63.72 91 PHE A O 1
#

Secondary structure (DSSP, 8-state):
--TTHHHHHHHHHHHHHHHHHHHHHHHHHHHHHTT-SS--HHHHHHHHHHHHHHHHHHHHHHHHHHHHHHHHHHHHHHHHHHHHHHHHH--

Organism: NCBI:txid637853

Radius of gyration: 22.81 Å; chains: 1; bounding box: 66×22×50 Å